Protein AF-A0A3D0D3Z3-F1 (afdb_monomer_lite)

pLDDT: mean 89.45, std 10.58, range [47.31, 98.38]

Foldseek 3Di:
DDDCPLHLCPPPPDDVVLLVQLCVCVVVPDDLVRSCVVSVHDSVVSVVSNVSNVVSVVVVCVCCVVPPDPPDDDDDD

Structure (mmCIF, N/CA/C/O backbone):
data_AF-A0A3D0D3Z3-F1
#
_entry.id   AF-A0A3D0D3Z3-F1
#
loop_
_atom_site.group_PDB
_atom_site.id
_atom_site.type_symbol
_atom_site.label_atom_id
_atom_site.label_alt_id
_atom_site.label_comp_id
_atom_site.label_asym_id
_atom_site.label_entity_id
_atom_site.label_seq_id
_atom_site.pdbx_PDB_ins_code
_atom_site.Cartn_x
_atom_site.Cartn_y
_atom_site.Cartn_z
_atom_site.occupancy
_atom_site.B_iso_or_equiv
_atom_site.auth_seq_id
_atom_site.auth_comp_id
_atom_site.auth_asym_id
_atom_site.auth_atom_id
_atom_site.pdbx_PDB_model_num
ATOM 1 N N . MET A 1 1 ? 10.564 -17.122 6.006 1.00 47.31 1 MET A N 1
ATOM 2 C CA . MET A 1 1 ? 9.547 -16.934 4.952 1.00 47.31 1 MET A CA 1
ATOM 3 C C . MET A 1 1 ? 8.382 -16.195 5.585 1.00 47.31 1 MET A C 1
ATOM 5 O O . MET A 1 1 ? 7.743 -16.760 6.461 1.00 47.31 1 MET A O 1
ATOM 9 N N . ALA A 1 2 ? 8.196 -14.913 5.269 1.00 60.88 2 ALA A N 1
ATOM 10 C CA . ALA A 1 2 ? 7.065 -14.159 5.804 1.00 60.88 2 ALA A CA 1
ATOM 11 C C . ALA A 1 2 ? 5.772 -14.681 5.164 1.00 60.88 2 ALA A C 1
ATOM 13 O O . ALA A 1 2 ? 5.726 -14.911 3.955 1.00 60.88 2 ALA A O 1
ATOM 14 N N . LEU A 1 3 ? 4.743 -14.905 5.974 1.00 63.34 3 LEU A N 1
ATOM 15 C CA . LEU A 1 3 ? 3.429 -15.312 5.492 1.00 63.34 3 LEU A CA 1
ATOM 16 C C . LEU A 1 3 ? 2.797 -14.119 4.760 1.00 63.34 3 LEU A C 1
ATOM 18 O O . LEU A 1 3 ? 2.513 -13.099 5.377 1.00 63.34 3 LEU A O 1
ATOM 22 N N . SER A 1 4 ? 2.621 -14.221 3.440 1.00 72.19 4 SER A N 1
ATOM 23 C CA . SER A 1 4 ? 1.991 -13.170 2.621 1.00 72.19 4 SER A CA 1
ATOM 24 C C . SER A 1 4 ? 0.498 -13.405 2.383 1.00 72.19 4 SER A C 1
ATOM 26 O O . SER A 1 4 ? -0.179 -12.528 1.845 1.00 72.19 4 SER A O 1
ATOM 28 N N . TYR A 1 5 ? -0.033 -14.568 2.776 1.00 65.88 5 TYR A N 1
ATOM 29 C CA . TYR A 1 5 ? -1.451 -14.891 2.627 1.00 65.88 5 TYR A CA 1
ATOM 30 C C . TYR A 1 5 ? -2.326 -13.896 3.400 1.00 65.88 5 TYR A C 1
ATOM 32 O O . TYR A 1 5 ? -1.919 -13.374 4.434 1.00 65.88 5 TYR A O 1
ATOM 40 N N . ALA A 1 6 ? -3.519 -13.607 2.875 1.00 76.31 6 ALA A N 1
ATOM 41 C CA . ALA A 1 6 ? -4.449 -12.603 3.410 1.00 76.31 6 ALA A CA 1
ATOM 42 C C . ALA A 1 6 ? -3.914 -11.153 3.484 1.00 76.31 6 ALA A C 1
ATOM 44 O O . ALA A 1 6 ? -4.603 -10.277 4.002 1.00 76.31 6 ALA A O 1
ATOM 45 N N . THR A 1 7 ? -2.734 -10.863 2.924 1.00 84.69 7 THR A N 1
ATOM 46 C CA . THR A 1 7 ? -2.179 -9.502 2.845 1.00 84.69 7 THR A CA 1
ATOM 47 C C . THR A 1 7 ? -2.236 -8.943 1.426 1.00 84.69 7 THR A C 1
ATOM 49 O O . THR A 1 7 ? -2.334 -9.684 0.441 1.00 84.69 7 THR A O 1
ATOM 52 N N . 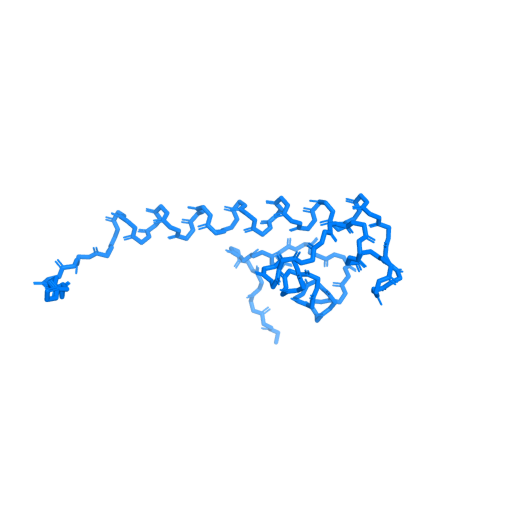ALA A 1 8 ? -2.048 -7.628 1.297 1.00 86.12 8 ALA A N 1
ATOM 53 C CA . ALA A 1 8 ? -1.842 -6.982 0.003 1.00 86.12 8 ALA A CA 1
ATOM 54 C C . ALA A 1 8 ? -0.584 -7.473 -0.748 1.00 86.12 8 ALA A C 1
ATOM 56 O O . ALA A 1 8 ? -0.428 -7.135 -1.914 1.00 86.12 8 ALA A O 1
ATOM 57 N N . TYR A 1 9 ? 0.277 -8.317 -0.170 1.00 86.69 9 TYR A N 1
ATOM 58 C CA . TYR A 1 9 ? 1.485 -8.849 -0.820 1.00 86.69 9 TYR A CA 1
ATOM 59 C C . TYR A 1 9 ? 1.286 -10.220 -1.496 1.00 86.69 9 TYR A C 1
ATOM 61 O O . TYR A 1 9 ? 2.168 -10.689 -2.211 1.00 86.69 9 TYR A O 1
ATOM 69 N N . TYR A 1 10 ? 0.137 -10.878 -1.305 1.00 83.62 10 TYR A N 1
ATOM 70 C CA . TYR A 1 10 ? -0.115 -12.228 -1.828 1.00 83.62 10 TYR A CA 1
ATOM 71 C C . TYR A 1 10 ? -0.085 -12.340 -3.372 1.00 83.62 10 TYR A C 1
ATOM 73 O O . TYR A 1 10 ? -0.961 -11.812 -4.056 1.00 83.62 10 TYR A O 1
ATOM 81 N N . GLY A 1 11 ? 0.878 -13.059 -3.950 1.00 83.75 11 GLY A N 1
ATOM 82 C CA . GLY A 1 11 ? 0.996 -13.172 -5.413 1.00 83.75 11 GLY A CA 1
ATOM 83 C C . GLY A 1 11 ? 1.517 -11.895 -6.083 1.00 83.75 11 GLY A C 1
ATOM 84 O O . GLY A 1 11 ? 1.221 -11.638 -7.246 1.00 83.75 11 GLY A O 1
ATOM 85 N N . LEU A 1 12 ? 2.248 -11.059 -5.341 1.00 88.12 12 LEU A N 1
ATOM 86 C CA . LEU A 1 12 ? 3.001 -9.951 -5.916 1.00 88.12 12 LEU A CA 1
ATOM 87 C C . LEU A 1 12 ? 4.220 -10.503 -6.676 1.00 88.12 12 LEU A C 1
ATOM 89 O O . LEU A 1 12 ? 5.063 -11.173 -6.091 1.00 88.12 12 LEU A O 1
ATOM 93 N N . GLU A 1 13 ? 4.317 -10.205 -7.971 1.00 84.12 13 GLU A N 1
ATOM 94 C CA . GLU A 1 13 ? 5.427 -10.653 -8.833 1.00 84.12 13 GLU A CA 1
ATOM 95 C C . GLU A 1 13 ? 6.701 -9.806 -8.680 1.00 84.12 13 GLU A C 1
ATOM 97 O O . GLU A 1 13 ? 7.781 -10.182 -9.132 1.00 84.12 13 GLU A O 1
ATOM 102 N N . ARG A 1 14 ? 6.574 -8.624 -8.073 1.00 83.81 14 ARG A N 1
ATOM 103 C CA . ARG A 1 14 ? 7.665 -7.672 -7.844 1.00 83.81 14 ARG A CA 1
ATOM 104 C C . ARG A 1 14 ? 8.126 -7.710 -6.393 1.00 83.81 14 ARG A C 1
ATOM 106 O O . ARG A 1 14 ? 7.424 -8.211 -5.520 1.00 83.81 14 ARG A O 1
ATOM 113 N N . ASP A 1 15 ? 9.290 -7.115 -6.150 1.00 89.31 15 ASP A N 1
ATOM 114 C CA . ASP A 1 15 ? 9.813 -6.916 -4.802 1.00 89.31 15 ASP A CA 1
ATOM 115 C C . ASP A 1 15 ? 8.773 -6.185 -3.916 1.00 89.31 15 ASP A C 1
ATOM 117 O O . ASP A 1 15 ? 8.349 -5.070 -4.259 1.00 89.31 15 ASP A O 1
ATOM 121 N N . PRO A 1 16 ? 8.353 -6.783 -2.781 1.00 90.94 16 PRO A N 1
ATOM 122 C CA . PRO A 1 16 ? 7.454 -6.159 -1.813 1.00 90.94 16 PRO A CA 1
ATOM 123 C C . PRO A 1 16 ? 7.880 -4.760 -1.362 1.00 90.94 16 PRO A C 1
ATOM 125 O O . PRO A 1 16 ? 7.011 -3.928 -1.089 1.00 90.94 16 PRO A O 1
ATOM 128 N N . ALA A 1 17 ? 9.183 -4.469 -1.315 1.00 93.19 17 ALA A N 1
ATOM 129 C CA . ALA A 1 17 ? 9.694 -3.154 -0.937 1.00 93.19 17 ALA A CA 1
ATOM 130 C C . ALA A 1 17 ? 9.289 -2.065 -1.944 1.00 93.19 17 ALA A C 1
ATOM 132 O O . ALA A 1 17 ? 8.938 -0.946 -1.557 1.00 93.19 17 ALA A O 1
ATOM 133 N N . ILE A 1 18 ? 9.267 -2.400 -3.236 1.00 95.25 18 ILE A N 1
ATOM 134 C CA . ILE A 1 18 ? 8.864 -1.477 -4.302 1.00 95.25 18 ILE A CA 1
ATOM 135 C C . ILE A 1 18 ? 7.358 -1.208 -4.219 1.00 95.25 18 ILE A C 1
ATOM 137 O O . ILE A 1 18 ? 6.933 -0.054 -4.289 1.00 95.25 18 ILE A O 1
ATOM 141 N N . PHE A 1 19 ? 6.554 -2.253 -3.998 1.00 95.25 19 PHE A N 1
ATOM 142 C CA . PHE A 1 19 ? 5.115 -2.105 -3.766 1.00 95.25 19 PHE A CA 1
ATOM 143 C C . PHE A 1 19 ? 4.830 -1.218 -2.548 1.00 95.25 19 PHE A C 1
ATOM 145 O O . PHE A 1 19 ? 4.055 -0.268 -2.649 1.00 95.25 19 PHE A O 1
ATOM 152 N N . ALA A 1 20 ? 5.492 -1.478 -1.416 1.00 95.19 20 ALA A N 1
ATOM 153 C CA . ALA A 1 20 ? 5.323 -0.692 -0.196 1.00 95.19 20 ALA A CA 1
ATOM 154 C C . ALA A 1 20 ? 5.694 0.784 -0.410 1.00 95.19 20 ALA A C 1
ATOM 156 O O . ALA A 1 20 ? 4.969 1.675 0.033 1.00 95.19 20 ALA A O 1
ATOM 157 N N . THR A 1 21 ? 6.779 1.048 -1.143 1.00 97.38 21 THR A N 1
ATOM 158 C CA . THR A 1 21 ? 7.199 2.412 -1.496 1.00 97.38 21 THR A CA 1
ATOM 159 C C . THR A 1 21 ? 6.167 3.110 -2.385 1.00 97.38 21 THR A C 1
ATOM 161 O O . THR A 1 21 ? 5.833 4.268 -2.143 1.00 97.38 21 THR A O 1
ATOM 164 N N . ALA A 1 22 ? 5.606 2.412 -3.377 1.00 97.31 22 ALA A N 1
ATOM 165 C CA . ALA A 1 22 ? 4.573 2.968 -4.248 1.00 97.31 22 ALA A CA 1
ATOM 166 C C . ALA A 1 22 ? 3.288 3.310 -3.484 1.00 97.31 22 ALA A C 1
ATOM 168 O O . ALA A 1 22 ? 2.746 4.402 -3.651 1.00 97.31 22 ALA A O 1
ATOM 169 N N . VAL A 1 23 ? 2.820 2.401 -2.622 1.00 97.19 23 VAL A N 1
ATOM 170 C CA . VAL A 1 23 ? 1.634 2.624 -1.783 1.00 97.19 23 VAL A CA 1
ATOM 171 C C . VAL A 1 23 ? 1.864 3.785 -0.817 1.00 97.19 23 VAL A C 1
ATOM 173 O O . VAL A 1 23 ? 0.979 4.623 -0.666 1.00 97.19 23 VAL A O 1
ATOM 176 N N . ARG A 1 24 ? 3.060 3.889 -0.222 1.00 97.62 24 ARG A N 1
ATOM 177 C CA . ARG A 1 24 ? 3.436 5.029 0.622 1.00 97.62 24 ARG A CA 1
ATOM 178 C C . ARG A 1 24 ? 3.366 6.347 -0.146 1.00 97.62 24 ARG A C 1
ATOM 180 O O . ARG A 1 24 ? 2.681 7.254 0.303 1.00 97.62 24 ARG A O 1
ATOM 187 N N . ALA A 1 25 ? 3.999 6.433 -1.315 1.00 97.94 25 ALA A N 1
ATOM 188 C CA . ALA A 1 25 ? 3.986 7.657 -2.114 1.00 97.94 25 ALA A CA 1
ATOM 189 C C . ALA A 1 25 ? 2.554 8.096 -2.474 1.00 97.94 25 ALA A C 1
ATOM 191 O O . ALA A 1 25 ? 2.239 9.284 -2.416 1.00 97.94 25 ALA A O 1
ATOM 192 N N . LEU A 1 26 ? 1.678 7.141 -2.812 1.00 98.00 26 LEU A N 1
ATOM 193 C CA . LEU A 1 26 ? 0.257 7.398 -3.072 1.00 98.00 26 LEU A CA 1
ATOM 194 C C . LEU A 1 26 ? -0.472 7.911 -1.819 1.00 98.00 26 LEU A C 1
ATOM 196 O O . LEU A 1 26 ? -1.230 8.873 -1.913 1.00 98.00 26 LEU A O 1
ATOM 200 N N . ALA A 1 27 ? -0.227 7.307 -0.653 1.00 97.12 27 ALA A N 1
ATOM 201 C CA . ALA A 1 27 ? -0.809 7.738 0.620 1.00 97.12 27 ALA A CA 1
ATOM 202 C C . ALA A 1 27 ? -0.325 9.134 1.055 1.00 97.12 27 ALA A C 1
ATOM 204 O O . ALA A 1 27 ? -1.077 9.883 1.669 1.00 97.12 27 ALA A O 1
ATOM 205 N N . GLU A 1 28 ? 0.900 9.508 0.684 1.00 97.62 28 GLU A N 1
ATOM 206 C CA . GLU A 1 28 ? 1.471 10.847 0.881 1.00 97.62 28 GLU A CA 1
ATOM 207 C C . GLU A 1 28 ? 0.930 11.892 -0.118 1.00 97.62 28 GLU A C 1
ATOM 209 O O . GLU A 1 28 ? 1.321 13.056 -0.073 1.00 97.62 28 GLU A O 1
ATOM 214 N N . GLY A 1 29 ? 0.025 11.501 -1.024 1.00 97.19 29 GLY A N 1
ATOM 215 C CA . GLY A 1 29 ? -0.660 12.410 -1.948 1.00 97.19 29 GLY A CA 1
ATOM 216 C C . GLY A 1 29 ? -0.035 12.512 -3.341 1.00 97.19 29 GLY A C 1
ATOM 217 O O . GLY A 1 29 ? -0.464 13.341 -4.148 1.00 97.19 29 GLY A O 1
ATOM 218 N N . ASN A 1 30 ? 0.949 11.672 -3.679 1.00 98.31 30 ASN A N 1
ATOM 219 C CA . ASN A 1 30 ? 1.459 11.627 -5.048 1.00 98.31 30 ASN A CA 1
ATOM 220 C C . ASN A 1 30 ? 0.405 11.055 -6.004 1.00 98.31 30 ASN A C 1
ATOM 222 O O . ASN A 1 30 ? -0.283 10.079 -5.710 1.00 98.31 30 ASN A O 1
ATOM 226 N N . SER A 1 31 ? 0.324 11.622 -7.211 1.00 98.31 31 SER A N 1
ATOM 227 C CA . SER A 1 31 ? -0.507 11.046 -8.274 1.00 98.31 31 SER A CA 1
ATOM 228 C C . SER A 1 31 ? 0.076 9.728 -8.797 1.00 98.31 31 SER A C 1
ATOM 230 O O . SER A 1 31 ? 1.292 9.548 -8.817 1.00 98.31 31 SER A O 1
ATOM 232 N N . ILE A 1 32 ? -0.772 8.857 -9.358 1.00 98.25 32 ILE A N 1
ATOM 233 C CA . ILE A 1 32 ? -0.363 7.597 -10.017 1.00 98.25 32 ILE A CA 1
ATOM 234 C C . ILE A 1 32 ? 0.778 7.825 -11.023 1.00 98.25 32 ILE A C 1
ATOM 236 O O . ILE A 1 32 ? 1.757 7.081 -11.055 1.00 98.25 32 ILE A O 1
ATOM 240 N N . ARG A 1 33 ? 0.678 8.890 -11.831 1.00 98.12 33 ARG A N 1
ATOM 241 C CA . ARG A 1 33 ? 1.697 9.236 -12.834 1.00 98.12 33 ARG A CA 1
ATOM 242 C C . ARG A 1 33 ? 2.990 9.743 -12.198 1.00 98.12 33 ARG A C 1
ATOM 244 O O . ARG A 1 33 ? 4.063 9.447 -12.713 1.00 98.12 33 ARG A O 1
ATOM 251 N N . ALA A 1 34 ? 2.910 10.522 -11.118 1.00 98.38 34 ALA A N 1
ATOM 252 C CA . ALA A 1 34 ? 4.093 10.985 -10.395 1.00 98.38 34 ALA A CA 1
ATOM 253 C C . ALA A 1 34 ? 4.828 9.810 -9.738 1.00 98.38 34 ALA A C 1
ATOM 255 O O . ALA A 1 34 ? 6.025 9.656 -9.960 1.00 98.38 34 ALA A O 1
ATOM 256 N N . THR A 1 35 ? 4.101 8.933 -9.046 1.00 98.31 35 THR A N 1
ATOM 257 C CA . THR A 1 35 ? 4.642 7.713 -8.436 1.00 98.31 35 THR A CA 1
ATOM 258 C C . THR A 1 35 ? 5.300 6.803 -9.475 1.00 98.31 35 THR A C 1
ATOM 260 O O . THR A 1 35 ? 6.421 6.349 -9.259 1.00 98.31 35 THR A O 1
ATOM 263 N N . GLY A 1 36 ? 4.664 6.601 -10.638 1.00 97.81 36 GLY A N 1
ATOM 264 C CA . GLY A 1 36 ? 5.253 5.830 -11.739 1.00 97.81 36 GLY A CA 1
ATOM 265 C C . GLY A 1 36 ? 6.580 6.412 -1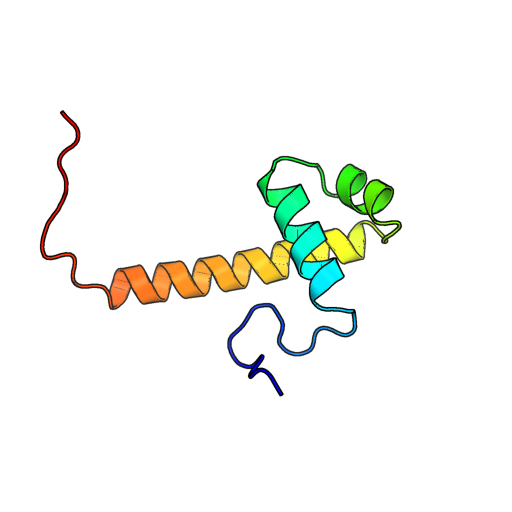2.238 1.00 97.81 36 GLY A C 1
ATOM 266 O O . GLY A 1 36 ? 7.549 5.678 -12.405 1.00 97.81 36 GLY A O 1
ATOM 267 N N . ARG A 1 37 ? 6.677 7.741 -12.387 1.00 97.94 37 ARG A N 1
ATOM 268 C CA . ARG A 1 37 ? 7.939 8.406 -12.769 1.00 97.94 37 ARG A CA 1
ATOM 269 C C . ARG A 1 37 ? 9.025 8.288 -11.698 1.00 97.94 37 ARG A C 1
ATOM 271 O O . ARG A 1 37 ? 10.170 8.038 -12.050 1.00 97.94 37 ARG A O 1
ATOM 278 N N . ILE A 1 38 ? 8.685 8.478 -10.421 1.00 96.31 38 ILE A N 1
ATOM 279 C CA . ILE A 1 38 ? 9.645 8.405 -9.303 1.00 96.31 38 ILE A CA 1
ATOM 280 C C . ILE A 1 38 ? 10.249 7.002 -9.2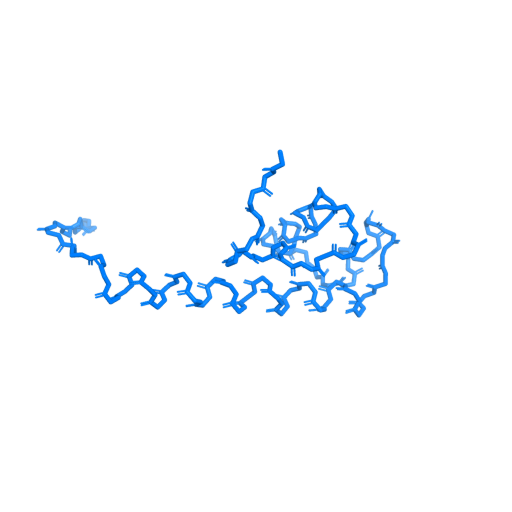08 1.00 96.31 38 ILE A C 1
ATOM 282 O O . ILE A 1 38 ? 11.454 6.860 -9.023 1.00 96.31 38 ILE A O 1
ATOM 286 N N . LEU A 1 39 ? 9.416 5.973 -9.371 1.00 95.44 39 LEU A N 1
ATOM 287 C CA . LEU A 1 39 ? 9.824 4.578 -9.211 1.00 95.44 39 LEU A CA 1
ATOM 288 C C . LEU A 1 39 ? 10.247 3.900 -10.518 1.00 95.44 39 LEU A C 1
ATOM 290 O O . LEU A 1 39 ? 10.650 2.744 -10.478 1.00 95.44 39 LEU A O 1
ATOM 294 N N . GLN A 1 40 ? 10.175 4.602 -11.655 1.00 96.56 40 GLN A N 1
ATOM 295 C CA . GLN A 1 40 ? 10.432 4.047 -12.992 1.00 96.56 40 GLN A CA 1
ATOM 296 C C . GLN A 1 40 ? 9.556 2.815 -13.293 1.00 96.56 40 GLN A C 1
ATOM 298 O O . GLN A 1 40 ? 10.016 1.801 -13.817 1.00 96.56 40 GLN A O 1
ATOM 303 N N . ILE A 1 41 ? 8.273 2.906 -12.937 1.00 95.25 41 ILE A N 1
ATOM 304 C CA . ILE A 1 41 ? 7.267 1.850 -13.100 1.00 95.25 41 ILE A CA 1
ATOM 305 C C . ILE A 1 41 ? 6.126 2.379 -13.959 1.00 95.25 41 ILE A C 1
ATOM 307 O O . ILE A 1 41 ? 5.727 3.542 -13.854 1.00 95.25 41 ILE A O 1
ATOM 311 N N . ASP A 1 42 ? 5.571 1.504 -14.793 1.00 96.75 42 ASP A N 1
ATOM 312 C CA . ASP A 1 42 ? 4.418 1.844 -15.611 1.00 96.75 42 ASP A CA 1
ATOM 313 C C . ASP A 1 42 ? 3.212 2.283 -14.755 1.00 96.75 42 ASP A C 1
ATOM 315 O O . ASP A 1 42 ? 2.889 1.689 -13.720 1.00 96.75 42 ASP A O 1
ATOM 319 N N . LYS A 1 43 ? 2.520 3.336 -15.202 1.00 96.44 43 LYS A N 1
ATOM 320 C CA . LYS A 1 43 ? 1.391 3.925 -14.466 1.00 96.44 43 LYS A CA 1
ATOM 321 C C . LYS A 1 43 ? 0.250 2.931 -14.231 1.00 96.44 43 LYS A C 1
ATOM 323 O O . LYS A 1 43 ? -0.440 3.051 -13.220 1.00 96.44 43 LYS A O 1
ATOM 328 N N . ASP A 1 44 ? 0.050 1.964 -15.121 1.00 97.75 44 ASP A N 1
ATOM 329 C CA . ASP A 1 44 ? -1.033 0.990 -15.016 1.00 97.75 44 ASP A CA 1
ATOM 330 C C . ASP A 1 44 ? -0.670 -0.088 -13.988 1.00 97.75 44 ASP A C 1
ATOM 332 O O . ASP A 1 44 ? -1.534 -0.531 -13.231 1.00 97.75 44 ASP A O 1
ATOM 336 N N . THR A 1 45 ? 0.625 -0.389 -13.828 1.00 96.56 45 THR A N 1
ATOM 337 C CA . THR A 1 45 ? 1.120 -1.186 -12.692 1.00 96.56 45 THR A CA 1
ATOM 338 C C . THR A 1 45 ? 0.862 -0.469 -11.363 1.00 96.56 45 THR A C 1
ATOM 340 O O . THR A 1 45 ? 0.322 -1.069 -10.433 1.00 96.56 45 THR A O 1
ATOM 343 N N . VAL A 1 46 ? 1.171 0.832 -11.275 1.00 97.56 46 VAL A N 1
ATOM 344 C CA . VAL A 1 46 ? 0.891 1.640 -10.071 1.00 97.56 46 VAL A CA 1
ATOM 345 C C . VAL A 1 46 ? -0.613 1.701 -9.779 1.00 97.56 46 VAL A C 1
ATOM 347 O O . VAL A 1 46 ? -1.023 1.568 -8.627 1.00 97.56 46 VAL A O 1
ATOM 350 N N . CYS A 1 47 ? -1.450 1.854 -10.808 1.00 97.81 47 CYS A N 1
ATOM 351 C CA . CYS A 1 47 ? -2.906 1.836 -10.670 1.00 97.81 47 CYS A CA 1
ATOM 352 C C . CYS A 1 47 ? -3.416 0.483 -10.143 1.00 97.81 47 CYS A C 1
ATOM 354 O O . CYS A 1 47 ? -4.222 0.445 -9.209 1.00 97.81 47 CYS A O 1
ATOM 356 N N . GLY A 1 48 ? -2.894 -0.628 -10.672 1.00 96.50 48 GLY A N 1
ATOM 357 C CA . GLY A 1 48 ? -3.205 -1.970 -10.182 1.00 96.50 48 GLY A CA 1
ATOM 358 C C . GLY A 1 48 ? -2.825 -2.159 -8.711 1.00 96.50 48 GLY A C 1
ATOM 359 O O . GLY A 1 48 ? -3.604 -2.710 -7.930 1.00 96.50 48 GLY A O 1
ATOM 360 N N . TRP A 1 49 ? -1.664 -1.644 -8.301 1.00 96.56 49 TRP A N 1
ATOM 361 C CA . TRP A 1 49 ? -1.224 -1.675 -6.905 1.00 96.56 49 TRP A C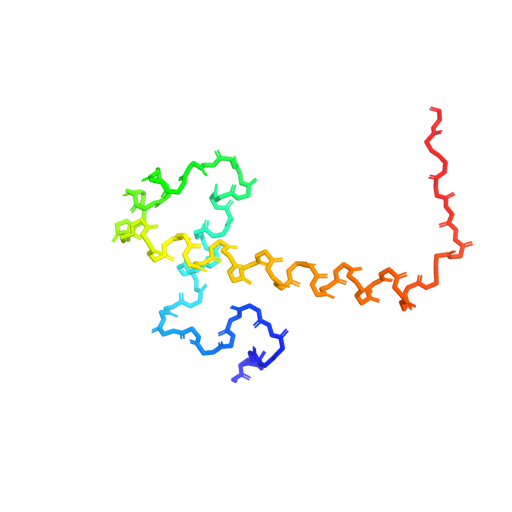A 1
ATOM 362 C C . TRP A 1 49 ? -2.088 -0.820 -5.981 1.00 96.56 49 TRP A C 1
ATOM 364 O O . TRP A 1 49 ? -2.400 -1.268 -4.878 1.00 96.56 49 TRP A O 1
ATOM 374 N N . LEU A 1 50 ? -2.534 0.355 -6.433 1.00 96.75 50 LEU A N 1
ATOM 375 C CA . LEU A 1 50 ? -3.470 1.190 -5.680 1.00 96.75 50 LEU A CA 1
ATOM 376 C C . LEU A 1 50 ? -4.786 0.449 -5.420 1.00 96.75 50 LEU A C 1
ATOM 378 O O . LEU A 1 50 ? -5.226 0.372 -4.275 1.00 96.75 50 LEU A O 1
ATOM 382 N N . ASN A 1 51 ? -5.388 -0.139 -6.458 1.00 96.12 51 ASN A N 1
ATOM 383 C CA . ASN A 1 51 ? -6.629 -0.903 -6.313 1.00 96.12 51 ASN A CA 1
ATOM 384 C C . ASN A 1 51 ? -6.452 -2.079 -5.339 1.00 96.12 51 ASN A C 1
ATOM 386 O O . ASN A 1 51 ? -7.257 -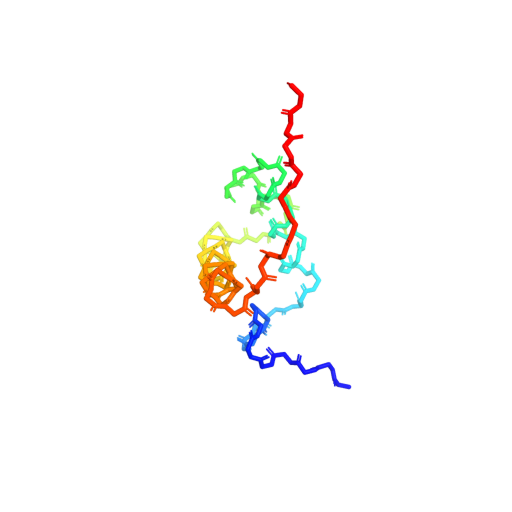2.297 -4.435 1.00 96.12 51 ASN A O 1
ATOM 390 N N . ARG A 1 52 ? -5.343 -2.807 -5.482 1.00 94.81 52 ARG A N 1
ATOM 391 C CA . ARG A 1 52 ? -4.982 -3.928 -4.615 1.00 94.81 52 ARG A CA 1
ATOM 392 C C . ARG A 1 52 ? -4.836 -3.517 -3.146 1.00 94.81 52 ARG A C 1
ATOM 394 O O . ARG A 1 52 ? -5.369 -4.200 -2.273 1.00 94.81 52 ARG A O 1
ATOM 401 N N . ALA A 1 53 ? -4.158 -2.403 -2.871 1.00 94.94 53 ALA A N 1
ATOM 402 C CA . ALA A 1 53 ? -4.041 -1.853 -1.523 1.00 94.94 53 ALA A CA 1
ATOM 403 C C . ALA A 1 53 ? -5.409 -1.410 -0.976 1.00 94.94 53 ALA A C 1
ATOM 405 O O . ALA A 1 53 ? -5.761 -1.775 0.143 1.00 94.94 53 ALA A O 1
ATOM 406 N N . ALA A 1 54 ? -6.219 -0.716 -1.782 1.00 94.75 54 ALA A N 1
ATOM 407 C CA . ALA A 1 54 ? -7.547 -0.244 -1.390 1.00 94.75 54 ALA A CA 1
ATOM 408 C C . ALA A 1 54 ? -8.498 -1.393 -1.004 1.00 94.75 54 ALA A C 1
ATOM 410 O O . ALA A 1 54 ? -9.184 -1.313 0.017 1.00 94.75 54 ALA A O 1
ATOM 411 N N . LEU A 1 55 ? -8.506 -2.492 -1.768 1.00 94.19 55 LEU A N 1
ATOM 412 C CA . LEU A 1 55 ? -9.293 -3.689 -1.448 1.00 94.19 55 LEU A CA 1
ATOM 413 C C . LEU A 1 55 ? -8.870 -4.320 -0.116 1.00 94.19 55 LEU A C 1
ATOM 415 O O . LEU A 1 55 ? -9.720 -4.753 0.670 1.00 94.19 55 LEU A O 1
ATOM 419 N N . HIS A 1 56 ? -7.566 -4.347 0.162 1.00 93.94 56 HIS A N 1
ATOM 420 C CA . HIS A 1 56 ? -7.060 -4.850 1.432 1.00 93.94 56 HIS A CA 1
ATOM 421 C C . HIS A 1 56 ? -7.439 -3.925 2.596 1.00 93.94 56 HIS A C 1
ATOM 423 O O . HIS A 1 56 ? -7.986 -4.408 3.586 1.00 93.94 56 HIS A O 1
ATOM 429 N N . CYS A 1 57 ? -7.267 -2.606 2.453 1.00 93.44 57 CYS A N 1
ATOM 430 C CA . CYS A 1 57 ? -7.710 -1.625 3.447 1.00 93.44 57 CYS A CA 1
ATOM 431 C C . CYS A 1 57 ? -9.204 -1.772 3.752 1.00 93.44 57 CYS A C 1
ATOM 433 O O . CYS A 1 57 ? -9.586 -1.837 4.917 1.00 93.44 57 CYS A O 1
ATOM 435 N N . ARG A 1 58 ? -10.048 -1.915 2.722 1.00 94.12 58 ARG A N 1
ATOM 436 C CA . ARG A 1 58 ? -11.484 -2.168 2.897 1.00 94.12 58 ARG A CA 1
ATOM 437 C C . ARG A 1 58 ? -11.743 -3.443 3.696 1.00 94.12 58 ARG A C 1
ATOM 439 O O . ARG A 1 58 ? -12.595 -3.441 4.577 1.00 94.12 58 ARG A O 1
ATOM 446 N N . SER A 1 59 ? -11.022 -4.520 3.397 1.00 91.94 59 SER A N 1
ATOM 447 C CA . SER A 1 59 ? -11.175 -5.797 4.104 1.00 91.94 59 SER A CA 1
ATOM 448 C C . SER A 1 59 ? -10.811 -5.667 5.586 1.00 91.94 59 SER A C 1
ATOM 450 O O . SER A 1 59 ? -11.560 -6.136 6.439 1.00 91.94 59 SER A O 1
ATOM 452 N N . VAL A 1 60 ? -9.714 -4.969 5.896 1.00 91.56 60 VAL A N 1
ATOM 453 C CA . VAL A 1 60 ? -9.285 -4.693 7.275 1.00 91.56 60 VAL A CA 1
ATOM 454 C C . VAL A 1 60 ? -10.306 -3.823 8.007 1.00 91.56 60 VAL A C 1
ATOM 456 O O . VAL A 1 60 ? -10.705 -4.168 9.114 1.00 91.56 60 VAL A O 1
ATOM 459 N N . VA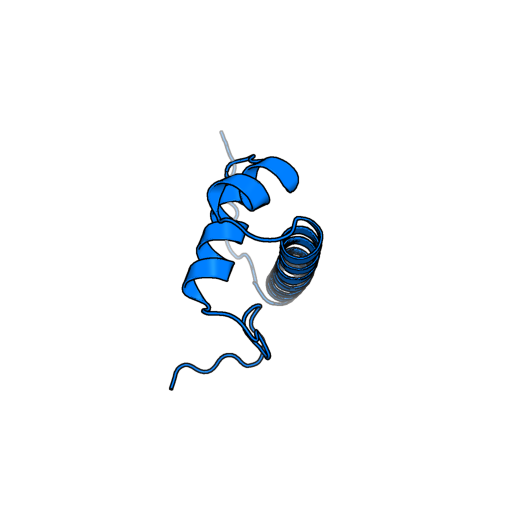L A 1 61 ? -10.782 -2.740 7.387 1.00 91.88 61 VAL A N 1
ATOM 460 C CA . VAL A 1 61 ? -11.786 -1.844 7.985 1.00 91.88 61 VAL A CA 1
ATOM 461 C C . VAL A 1 61 ? -13.090 -2.586 8.278 1.00 91.88 61 VAL A C 1
ATOM 463 O O . VAL A 1 61 ? -13.637 -2.433 9.363 1.00 91.88 61 VAL A O 1
ATOM 466 N N . LEU A 1 62 ? -13.575 -3.421 7.354 1.00 92.19 62 LEU A N 1
ATOM 467 C CA . LEU A 1 62 ? -14.788 -4.215 7.575 1.00 92.19 62 LEU A CA 1
ATOM 468 C C . LEU A 1 62 ? -14.608 -5.251 8.684 1.00 92.19 62 LEU A C 1
ATOM 470 O O . LEU A 1 62 ? -15.514 -5.439 9.496 1.00 92.19 62 LEU A O 1
ATOM 474 N N . TYR A 1 63 ? -13.450 -5.911 8.730 1.00 91.31 63 TYR A N 1
ATOM 475 C CA . TYR A 1 63 ? -13.135 -6.859 9.792 1.00 91.31 63 TYR A CA 1
ATOM 476 C C . TYR A 1 63 ? -13.110 -6.160 11.153 1.00 91.31 63 TYR A C 1
ATOM 478 O O . TYR A 1 63 ? -13.825 -6.572 12.062 1.00 91.31 63 TYR A O 1
ATOM 486 N N . LEU A 1 64 ? -12.366 -5.059 11.275 1.00 90.06 64 LEU A N 1
ATOM 487 C CA . LEU A 1 64 ? -12.286 -4.290 12.516 1.00 90.06 64 LEU A CA 1
ATOM 488 C C . LEU A 1 64 ? -13.649 -3.723 12.916 1.00 90.06 64 LEU A C 1
ATOM 490 O O . LEU A 1 64 ? -14.051 -3.889 14.058 1.00 90.06 64 LEU A O 1
ATOM 494 N N . GLY A 1 65 ? -14.406 -3.144 11.984 1.00 87.38 65 GLY A N 1
ATOM 495 C CA . GLY A 1 65 ? -15.730 -2.590 12.275 1.00 87.38 65 GLY A CA 1
ATOM 496 C C . GLY A 1 65 ? -16.755 -3.623 12.757 1.00 87.38 65 GLY A C 1
ATOM 497 O O . GLY A 1 65 ? -17.713 -3.253 13.424 1.00 87.38 65 GLY A O 1
ATOM 498 N N . SER A 1 66 ? -16.562 -4.908 12.445 1.00 88.31 66 SER A N 1
ATOM 499 C CA . SER A 1 66 ? -17.447 -5.993 12.899 1.00 88.31 66 SER A CA 1
ATOM 500 C C . SER A 1 66 ? -16.922 -6.765 14.112 1.00 88.31 66 SER A C 1
ATOM 502 O O . SER A 1 66 ? -17.723 -7.349 14.837 1.00 88.31 66 SER A O 1
ATOM 504 N N . HIS A 1 67 ? -15.605 -6.779 14.345 1.00 87.25 67 HIS A N 1
ATOM 505 C CA . HIS A 1 67 ? -14.970 -7.633 15.360 1.00 87.25 67 HIS A CA 1
ATOM 506 C C . HIS A 1 67 ? -14.271 -6.860 16.482 1.00 87.25 67 HIS A C 1
ATOM 508 O O . HIS A 1 67 ? -13.918 -7.459 17.498 1.00 87.25 67 HIS A O 1
ATOM 514 N N . LEU A 1 68 ? -14.052 -5.553 16.332 1.00 83.81 68 LEU A N 1
ATOM 515 C CA . LEU A 1 68 ? -13.455 -4.731 17.375 1.00 83.81 68 LEU A CA 1
ATOM 516 C C . LEU A 1 68 ? -14.561 -4.181 18.281 1.00 83.81 68 LEU A C 1
ATOM 518 O O . LEU A 1 68 ? -15.273 -3.246 17.921 1.00 83.81 68 LEU A O 1
ATOM 522 N N . GLN A 1 69 ? -14.700 -4.765 19.471 1.00 82.62 69 GLN A N 1
ATOM 523 C CA . GLN A 1 69 ? -15.548 -4.204 20.520 1.00 82.62 69 GLN A CA 1
ATOM 524 C C . GLN A 1 69 ? -14.858 -2.971 21.107 1.00 82.62 69 GLN A C 1
ATOM 526 O O . GLN A 1 69 ? -13.930 -3.087 21.904 1.00 82.62 69 GLN A O 1
ATOM 531 N N . VAL A 1 70 ? -15.292 -1.786 20.685 1.00 79.56 70 VAL A N 1
ATOM 532 C CA . VAL A 1 70 ? -14.819 -0.520 21.251 1.00 79.56 70 VAL A CA 1
ATOM 533 C C . VAL A 1 70 ? -15.516 -0.317 22.596 1.00 79.56 70 VAL A C 1
ATOM 535 O O . VAL A 1 70 ? -16.694 0.027 22.645 1.00 79.56 70 VAL A O 1
ATOM 538 N N . THR A 1 71 ? -14.808 -0.593 23.690 1.00 81.31 71 THR A N 1
ATOM 539 C CA . THR A 1 71 ? -15.332 -0.470 25.063 1.00 81.31 71 THR A CA 1
ATOM 540 C C . THR A 1 71 ? -15.238 0.949 25.616 1.00 81.31 71 THR A C 1
ATOM 542 O O . THR A 1 71 ? -15.939 1.280 26.566 1.00 81.31 71 THR A O 1
ATOM 545 N N . GLU A 1 72 ? -14.392 1.788 25.019 1.00 77.44 72 GLU A N 1
ATOM 546 C CA . GLU A 1 72 ? -14.174 3.180 25.405 1.00 77.44 72 GLU A CA 1
ATOM 547 C C . GLU A 1 72 ? -14.114 4.045 24.144 1.00 77.44 72 GLU A C 1
ATOM 549 O O . GLU A 1 72 ? -13.414 3.717 23.185 1.00 77.44 72 GLU A O 1
ATOM 554 N N . CYS A 1 73 ? -14.858 5.149 24.136 1.00 78.19 73 CYS A N 1
ATOM 555 C CA . CYS A 1 73 ? -14.818 6.145 23.073 1.00 78.19 73 CYS A CA 1
ATOM 556 C C . CYS A 1 73 ? -14.157 7.399 23.644 1.00 78.19 73 CYS A C 1
ATOM 558 O O . CYS A 1 73 ? -14.675 7.978 24.600 1.00 78.19 73 CYS A O 1
ATOM 560 N N . GLN A 1 74 ? -13.004 7.794 23.096 1.00 77.69 74 GLN A N 1
ATOM 561 C CA . GLN A 1 74 ? -12.443 9.104 23.407 1.00 77.69 74 GLN A CA 1
ATOM 562 C C . GLN A 1 74 ? -13.338 10.156 22.759 1.00 77.69 74 GLN A C 1
ATOM 564 O O . GLN A 1 74 ? -13.413 10.230 21.534 1.00 77.69 74 GLN A O 1
ATOM 569 N N . LEU A 1 75 ? -14.050 10.907 23.594 1.00 76.69 75 LEU A N 1
ATOM 570 C CA . LEU A 1 75 ? -14.737 12.120 23.178 1.00 76.69 75 LEU A CA 1
ATOM 571 C C . LEU A 1 75 ? -13.656 13.174 22.929 1.00 76.69 75 LEU A C 1
ATOM 573 O O . LEU A 1 75 ? -12.831 13.417 23.813 1.00 76.69 75 LEU A O 1
ATOM 577 N N . ASP A 1 76 ? -13.616 13.731 21.724 1.00 79.38 76 ASP A N 1
ATOM 578 C CA . ASP A 1 76 ? -12.893 14.970 21.479 1.00 79.38 76 ASP A CA 1
ATOM 579 C C . ASP A 1 76 ? -13.582 16.116 22.242 1.00 79.38 76 ASP A C 1
ATOM 581 O O . ASP A 1 76 ? -14.807 16.138 22.367 1.00 79.38 76 ASP A O 1
ATOM 585 N N . GLU A 1 77 ? -12.768 16.990 22.847 1.00 57.97 77 GLU A N 1
ATOM 586 C CA . GLU A 1 77 ? -13.223 18.148 23.640 1.00 57.97 77 GLU A CA 1
ATOM 587 C C . GLU A 1 77 ? -14.044 19.155 22.824 1.00 57.97 77 GLU A C 1
ATOM 589 O O . GLU A 1 77 ? -13.663 19.448 21.664 1.00 57.97 77 GLU A O 1
#

Secondary structure (DSSP, 8-state):
----TTSTTTT--S-HHHHHHHHHHHHTT--HHHHHHHHT--HHHHHHHHHHHHHHHHHHHHHHHHH----------

Radius of gyration: 15.68 Å; chains: 1; bounding box: 28×35×41 Å

Sequence (77 aa):
MALSYATAYYGLERDPAIFATAVRALAEGNSIRATGRILQIDKDTVCGWLNRAALHCRSVVLYLGSHLQVTECQLDE